Protein AF-A0A1H8B5E9-F1 (afdb_monomer)

Secondary structure (DSSP, 8-state):
-HHHHHHHHHHHHHHTT---EEEEEEEEEEEEE----------S--S--------------EEEEEEEEEEEEESSSS-EE--EEEEETT-

Nearest PDB structures (foldseek):
  3i2b-assembly1_E  TM=3.804E-01  e=2.266E+00  Homo sapiens
  1b66-assembly1_A  TM=3.032E-01  e=7.701E+00  Rattus rattus
  8b0g-assembly1_C  TM=1.759E-01  e=4.654E+00  Homo sapiens

Structure (mmCIF, N/CA/C/O backbone):
data_AF-A0A1H8B5E9-F1
#
_entry.id   AF-A0A1H8B5E9-F1
#
loop_
_atom_site.group_PDB
_atom_site.id
_atom_site.type_symbol
_atom_site.label_atom_id
_atom_site.label_alt_id
_atom_site.label_comp_id
_atom_site.label_asym_id
_atom_site.label_entity_id
_atom_site.label_seq_id
_atom_site.pdbx_PDB_ins_code
_atom_site.Cartn_x
_atom_site.Cartn_y
_atom_site.Cartn_z
_atom_site.occupancy
_atom_site.B_iso_or_equiv
_atom_site.auth_seq_id
_atom_site.auth_comp_id
_atom_site.auth_asym_id
_atom_site.auth_atom_id
_atom_site.pdbx_PDB_model_num
ATOM 1 N N . MET A 1 1 ? -7.207 21.260 33.592 1.00 63.03 1 MET A N 1
ATOM 2 C CA . MET A 1 1 ? -6.792 19.850 33.387 1.00 63.03 1 MET A CA 1
ATOM 3 C C . MET A 1 1 ? -7.947 18.862 33.529 1.00 63.03 1 MET A C 1
ATOM 5 O O . MET A 1 1 ? -8.225 18.156 32.576 1.00 63.03 1 MET A O 1
ATOM 9 N N . LYS A 1 2 ? -8.686 18.851 34.652 1.00 72.06 2 LYS A N 1
ATOM 10 C CA . LYS A 1 2 ? -9.790 17.891 34.885 1.00 72.06 2 LYS A CA 1
ATOM 11 C C . LYS A 1 2 ? -10.871 17.894 33.783 1.00 72.06 2 LYS A C 1
ATOM 13 O O . LYS A 1 2 ? -11.253 16.837 33.309 1.00 72.06 2 LYS A O 1
ATOM 18 N N . LYS A 1 3 ? -11.285 19.075 33.298 1.00 83.44 3 LYS A N 1
ATOM 19 C CA . LYS A 1 3 ? -12.266 19.225 32.197 1.00 83.44 3 LYS A CA 1
ATOM 20 C C . LYS A 1 3 ? -11.777 18.656 30.855 1.00 83.44 3 LYS A C 1
ATOM 22 O O . LYS A 1 3 ? -12.557 18.062 30.125 1.00 83.44 3 LYS A O 1
A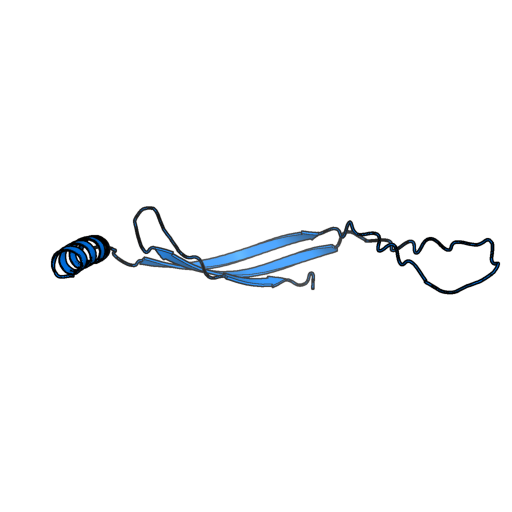TOM 27 N N . ALA A 1 4 ? -10.484 18.809 30.562 1.00 88.00 4 ALA A N 1
ATOM 28 C CA . ALA A 1 4 ? -9.871 18.239 29.362 1.00 88.00 4 ALA A CA 1
ATOM 29 C C . ALA A 1 4 ? -9.824 16.706 29.441 1.00 88.00 4 ALA A C 1
ATOM 31 O O . ALA A 1 4 ? -10.069 16.032 28.450 1.00 88.00 4 ALA A O 1
ATOM 32 N N . LEU A 1 5 ? -9.592 16.164 30.641 1.00 89.12 5 LEU A N 1
ATOM 33 C CA . LEU A 1 5 ? -9.607 14.724 30.890 1.00 89.12 5 LEU A CA 1
ATOM 34 C C . LEU A 1 5 ? -11.003 14.116 30.668 1.00 89.12 5 LEU A C 1
ATOM 36 O O . LEU A 1 5 ? -11.117 13.058 30.061 1.00 89.12 5 LEU A O 1
ATOM 40 N N . PHE A 1 6 ? -12.064 14.812 31.094 1.00 89.81 6 PHE A N 1
ATOM 41 C CA . PHE A 1 6 ? -13.447 14.397 30.827 1.00 89.81 6 PHE A CA 1
ATOM 42 C C . PHE A 1 6 ? -13.805 14.451 29.336 1.00 89.81 6 PHE A C 1
ATOM 44 O O . PHE A 1 6 ? -14.445 13.531 28.838 1.00 89.81 6 PHE A O 1
ATOM 51 N N . LEU A 1 7 ? -13.358 15.482 28.611 1.00 91.12 7 LEU A N 1
ATOM 52 C CA . LEU A 1 7 ? -13.530 15.564 27.155 1.00 91.12 7 LEU A CA 1
ATOM 53 C C . LEU A 1 7 ? -12.815 14.419 26.429 1.00 91.12 7 LEU A C 1
ATOM 55 O O . LEU A 1 7 ? -13.399 13.784 25.556 1.00 91.12 7 LEU A O 1
ATOM 59 N N . LEU A 1 8 ? -11.578 14.119 26.829 1.00 89.69 8 LEU A N 1
ATOM 60 C CA . LEU A 1 8 ? -10.810 13.004 26.281 1.00 89.69 8 LEU A CA 1
ATOM 61 C C . LEU A 1 8 ? -11.521 11.664 26.528 1.00 89.69 8 LEU A C 1
ATOM 63 O O . LEU A 1 8 ? -11.667 10.866 25.607 1.00 89.69 8 LEU A O 1
ATOM 67 N N . ALA A 1 9 ? -12.016 11.440 27.748 1.00 86.75 9 ALA A N 1
ATOM 68 C CA . ALA A 1 9 ? -12.759 10.231 28.099 1.00 86.75 9 ALA A CA 1
ATOM 69 C C . ALA A 1 9 ? -14.052 10.079 27.279 1.00 86.75 9 ALA A C 1
ATOM 71 O O . ALA A 1 9 ? -14.401 8.967 26.889 1.00 86.75 9 ALA A O 1
ATOM 72 N N . PHE A 1 10 ? -14.732 11.187 26.971 1.00 84.56 10 PHE A N 1
ATOM 73 C CA . PHE A 1 10 ? -15.941 11.188 26.143 1.00 84.56 10 PHE A CA 1
ATOM 74 C C . PHE A 1 10 ? -15.648 10.856 24.671 1.00 84.56 10 PHE A C 1
ATOM 76 O O . PHE A 1 10 ? -16.414 10.147 24.025 1.00 84.56 10 PHE A O 1
ATOM 83 N N . ILE A 1 11 ? -14.512 11.318 24.140 1.00 83.25 11 ILE A N 1
ATOM 84 C CA . ILE A 1 11 ? -14.060 10.959 22.786 1.00 83.25 11 ILE A CA 1
ATOM 85 C C . ILE A 1 11 ? -13.695 9.470 22.724 1.00 83.25 11 ILE A C 1
ATOM 87 O O . ILE A 1 11 ? -14.101 8.773 21.797 1.00 83.25 11 ILE A O 1
ATOM 91 N N . ILE A 1 12 ? -12.971 8.964 23.727 1.00 79.75 12 ILE A N 1
ATOM 92 C CA . ILE A 1 12 ? -12.547 7.558 23.791 1.00 79.75 12 ILE A CA 1
ATOM 93 C C . ILE A 1 12 ? -13.752 6.618 23.953 1.00 79.75 12 ILE A C 1
ATOM 95 O O . ILE A 1 12 ? -13.786 5.565 23.318 1.00 79.75 12 ILE A O 1
ATOM 99 N N . SER A 1 13 ? -14.772 6.993 24.735 1.00 77.69 13 SER A N 1
ATOM 100 C CA . SER A 1 13 ? -15.976 6.162 24.885 1.00 77.69 13 SER A CA 1
ATOM 101 C C . SER A 1 13 ? -16.770 6.038 23.578 1.00 77.69 13 SER A C 1
ATOM 103 O O . SER A 1 13 ? -17.290 4.961 23.287 1.00 77.69 13 SER A O 1
ATOM 105 N N . GLY A 1 14 ? -16.783 7.081 22.739 1.00 69.75 14 GLY A N 1
ATOM 106 C CA . GLY A 1 14 ? -17.372 7.038 21.396 1.00 69.75 14 GLY A CA 1
ATOM 107 C C . GLY A 1 14 ? -16.676 6.059 20.441 1.00 69.75 14 GLY A C 1
ATOM 108 O O . GLY A 1 14 ? -17.313 5.533 19.530 1.00 69.75 14 GLY A O 1
ATOM 109 N N . LEU A 1 15 ? -15.393 5.761 20.671 1.00 67.56 15 LEU A N 1
ATOM 110 C CA . LEU A 1 15 ? -14.624 4.784 19.893 1.00 67.56 15 LEU A CA 1
ATOM 111 C C . LEU A 1 15 ? -14.806 3.341 20.400 1.00 67.56 15 LEU A C 1
ATOM 113 O O . LEU A 1 15 ? -14.538 2.400 19.660 1.00 67.56 15 LEU A O 1
ATOM 117 N N . SER A 1 16 ? -15.297 3.140 21.629 1.00 64.44 16 SER A N 1
ATOM 118 C CA . SER A 1 16 ? -15.370 1.818 22.278 1.00 64.44 16 SER A CA 1
ATOM 119 C C . SER A 1 16 ? -16.425 0.870 21.686 1.00 64.44 16 SER A C 1
ATOM 121 O O . SER A 1 16 ? -16.384 -0.325 21.970 1.00 64.44 16 SER A O 1
ATOM 123 N N . PHE A 1 17 ? -17.358 1.369 20.866 1.00 63.03 17 PHE A N 1
ATOM 124 C CA . PHE A 1 17 ? -18.386 0.556 20.190 1.00 63.03 17 PHE A CA 1
ATOM 125 C C . PHE A 1 17 ? -18.013 0.175 18.750 1.00 63.03 17 PHE A C 1
ATOM 127 O O . PHE A 1 17 ? -18.824 -0.385 18.011 1.00 63.03 17 PHE A O 1
ATOM 134 N N . ALA A 1 18 ? -16.784 0.478 18.334 1.00 64.75 18 ALA A N 1
ATOM 135 C CA . ALA A 1 18 ? -16.235 0.053 17.062 1.00 64.75 18 ALA A CA 1
ATOM 136 C C . ALA A 1 18 ? -16.030 -1.468 17.041 1.00 64.75 18 ALA A C 1
ATOM 138 O O . ALA A 1 18 ? -14.985 -1.975 17.445 1.00 64.75 18 ALA A O 1
ATOM 139 N N . GLN A 1 19 ? -17.016 -2.218 16.553 1.00 67.19 19 GLN A N 1
ATOM 140 C CA . GLN A 1 19 ? -16.804 -3.622 16.221 1.00 67.19 19 GLN A CA 1
ATOM 141 C C . GLN A 1 19 ? -15.784 -3.709 15.078 1.00 67.19 19 GLN A C 1
ATOM 143 O O . GLN A 1 19 ? -16.115 -3.453 13.916 1.00 67.19 19 GLN A O 1
ATOM 148 N N . VAL A 1 20 ? -14.542 -4.071 15.410 1.00 69.69 20 VAL A N 1
ATOM 149 C CA . VAL A 1 20 ? -13.489 -4.261 14.412 1.00 69.69 20 VAL A CA 1
ATOM 150 C C . VAL A 1 20 ? -13.809 -5.514 13.611 1.00 69.69 20 VAL A C 1
ATOM 152 O O . VAL A 1 20 ? -13.839 -6.621 14.142 1.00 69.69 20 VAL A O 1
ATOM 155 N N . THR A 1 21 ? -14.082 -5.327 12.323 1.00 84.94 21 THR A N 1
ATOM 156 C CA . THR A 1 21 ? -14.262 -6.432 11.376 1.00 84.94 21 THR A CA 1
ATOM 157 C C . THR A 1 21 ? -13.032 -6.493 10.487 1.00 84.94 21 THR A C 1
ATOM 159 O O . THR A 1 21 ? -12.648 -5.472 9.911 1.00 84.94 21 THR A O 1
ATOM 162 N N . PHE A 1 22 ? -12.415 -7.671 10.414 1.00 89.19 22 PHE A N 1
ATOM 163 C CA . PHE A 1 22 ? -11.299 -7.939 9.518 1.00 89.19 22 PHE A CA 1
ATOM 164 C C . PHE A 1 22 ? -11.773 -8.766 8.324 1.00 89.19 22 PHE A C 1
ATOM 166 O O . PHE A 1 22 ? -12.282 -9.875 8.490 1.00 89.19 22 PHE A O 1
ATOM 173 N N . ASN A 1 23 ? -11.586 -8.228 7.123 1.00 92.75 23 ASN A N 1
ATOM 174 C CA . ASN A 1 23 ? -11.977 -8.851 5.867 1.00 92.75 23 ASN A CA 1
ATOM 175 C C . ASN A 1 23 ? -10.715 -9.087 5.020 1.00 92.75 23 ASN A C 1
ATOM 177 O O . ASN A 1 23 ? -10.258 -8.152 4.353 1.00 92.75 23 ASN A O 1
ATOM 181 N N . PRO A 1 24 ? -10.124 -10.294 5.047 1.00 95.69 24 PRO A N 1
ATOM 182 C CA . PRO A 1 24 ? -9.019 -10.629 4.158 1.00 95.69 24 PRO A CA 1
ATOM 183 C C . PRO A 1 24 ? -9.518 -10.786 2.718 1.00 9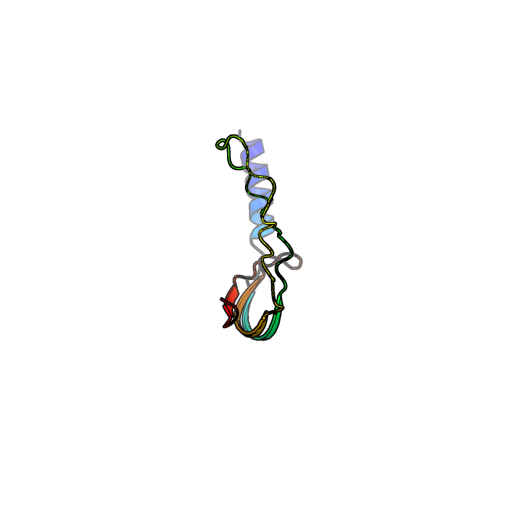5.69 24 PRO A C 1
ATOM 185 O O . PRO A 1 24 ? -10.645 -11.225 2.480 1.00 95.69 24 PRO A O 1
ATOM 188 N N . GLY A 1 25 ? -8.667 -10.456 1.753 1.00 96.56 25 GLY A N 1
ATOM 189 C CA . GLY A 1 25 ? -8.975 -10.563 0.337 1.00 96.56 25 GLY A CA 1
ATOM 190 C C . GLY A 1 25 ? -7.738 -10.784 -0.525 1.00 96.56 25 GLY A C 1
ATOM 191 O O . GLY A 1 25 ? -6.604 -10.516 -0.125 1.00 96.56 25 GLY A O 1
ATOM 192 N N . ILE A 1 26 ? -7.985 -11.290 -1.730 1.00 96.94 26 ILE A N 1
ATOM 193 C CA . ILE A 1 26 ? -6.980 -11.498 -2.772 1.00 96.94 26 ILE A CA 1
ATOM 194 C C . ILE A 1 26 ? -7.378 -10.691 -4.006 1.00 96.94 26 ILE A C 1
ATOM 196 O O . ILE A 1 26 ? -8.566 -10.544 -4.299 1.00 96.94 26 ILE A O 1
ATOM 200 N N . ARG A 1 27 ? -6.397 -10.166 -4.738 1.00 94.31 27 ARG A N 1
ATOM 201 C CA . ARG A 1 27 ? -6.611 -9.470 -6.011 1.00 94.31 27 ARG A CA 1
ATOM 202 C C . ARG A 1 27 ? -5.578 -9.920 -7.034 1.00 94.31 27 ARG A C 1
ATOM 204 O O . ARG A 1 27 ? -4.430 -10.164 -6.686 1.00 94.31 27 ARG A O 1
ATOM 211 N N . ALA A 1 28 ? -5.974 -10.003 -8.293 1.00 95.00 28 ALA A N 1
ATOM 212 C CA . ALA A 1 28 ? -5.067 -10.238 -9.408 1.00 95.00 28 ALA A CA 1
ATOM 213 C C . ALA A 1 28 ? -5.522 -9.403 -10.606 1.00 95.00 28 ALA A C 1
ATOM 215 O O . ALA A 1 28 ? -6.709 -9.097 -10.733 1.00 95.00 28 ALA A O 1
ATOM 216 N N . GLY A 1 29 ? -4.590 -9.011 -11.470 1.00 93.25 29 GLY A N 1
ATOM 217 C CA . GLY A 1 29 ? -4.906 -8.204 -12.644 1.00 93.25 29 GLY A CA 1
ATOM 218 C C . GLY A 1 29 ? -3.693 -7.911 -13.517 1.00 93.25 29 GLY A C 1
ATOM 219 O O . GLY A 1 29 ? -2.626 -8.495 -13.338 1.00 93.25 29 GLY A O 1
ATOM 220 N N . ALA A 1 30 ? -3.868 -6.994 -14.465 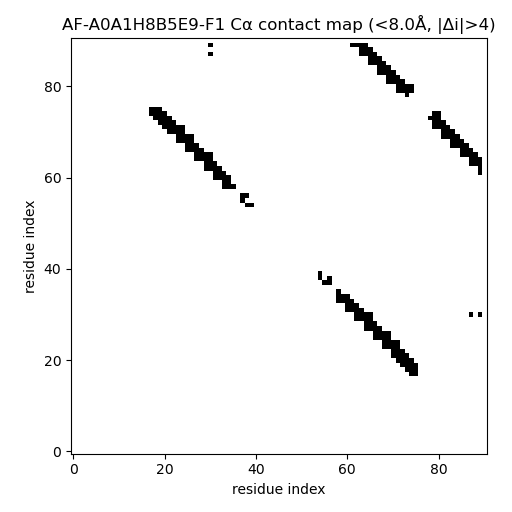1.00 92.94 30 ALA A N 1
ATOM 221 C CA . ALA A 1 30 ? -2.804 -6.482 -15.321 1.00 92.94 30 ALA A CA 1
ATOM 222 C C . ALA A 1 30 ? -2.474 -5.024 -14.960 1.00 92.94 30 ALA A C 1
ATOM 224 O O . ALA A 1 30 ? -3.366 -4.250 -14.614 1.00 92.94 30 ALA A O 1
ATOM 225 N N . ASN A 1 31 ? -1.198 -4.665 -15.049 1.00 89.94 31 ASN A N 1
ATOM 226 C CA . ASN A 1 31 ? -0.658 -3.319 -14.931 1.00 89.94 31 ASN A CA 1
ATOM 227 C C . ASN A 1 31 ? -0.199 -2.833 -16.304 1.00 89.94 31 ASN A C 1
ATOM 229 O O . ASN A 1 31 ? 0.470 -3.560 -17.036 1.00 89.94 31 ASN A O 1
ATOM 233 N N . PHE A 1 32 ? -0.497 -1.573 -16.604 1.00 90.06 32 PHE A N 1
ATOM 234 C CA . PHE A 1 32 ? -0.034 -0.869 -17.793 1.00 90.06 32 PHE A CA 1
ATOM 235 C C . PHE A 1 32 ? 0.672 0.395 -17.311 1.00 90.06 32 PHE A C 1
ATOM 237 O O . PHE A 1 32 ? 0.032 1.259 -16.715 1.00 90.06 32 PHE A O 1
ATOM 244 N N . SER A 1 33 ? 1.988 0.486 -17.502 1.00 85.50 33 SER A N 1
ATOM 245 C CA . SER A 1 33 ? 2.760 1.673 -17.127 1.00 85.50 33 SER A CA 1
ATOM 246 C C . SER A 1 33 ? 3.578 2.189 -18.303 1.00 85.50 33 SER A C 1
ATOM 248 O O . SER A 1 33 ? 4.031 1.433 -19.167 1.00 85.50 33 SER A O 1
ATOM 250 N N . HIS A 1 34 ? 3.745 3.506 -18.328 1.00 84.88 34 HIS A N 1
ATOM 251 C CA . HIS A 1 34 ? 4.583 4.219 -19.275 1.00 84.88 34 HIS A CA 1
ATOM 252 C C . HIS A 1 34 ? 5.371 5.272 -18.505 1.00 84.88 34 HIS A C 1
ATOM 254 O O . HIS A 1 34 ? 4.787 6.057 -17.756 1.00 84.88 34 HIS A O 1
ATOM 260 N N . PHE A 1 35 ? 6.689 5.282 -18.672 1.00 82.19 35 PHE A N 1
ATOM 261 C CA . PHE A 1 35 ? 7.526 6.336 -18.115 1.00 82.19 35 PHE A CA 1
ATOM 262 C C . PHE A 1 35 ? 7.505 7.534 -19.063 1.00 82.19 35 PHE A C 1
ATOM 264 O O . PHE A 1 35 ? 7.799 7.401 -20.242 1.00 82.19 35 PHE A O 1
ATOM 271 N N . THR A 1 36 ? 7.166 8.714 -18.551 1.00 78.69 36 THR A N 1
ATOM 272 C CA . THR A 1 36 ? 7.073 9.943 -19.358 1.00 78.69 36 THR A CA 1
ATOM 273 C C . THR A 1 36 ? 8.293 10.852 -19.202 1.00 78.69 36 THR A C 1
ATOM 275 O O . THR A 1 36 ? 8.318 11.951 -19.753 1.00 78.69 36 THR A O 1
ATOM 278 N N . ASN A 1 37 ? 9.286 10.450 -18.404 1.00 69.06 37 ASN A N 1
ATOM 279 C CA . ASN A 1 37 ? 10.333 11.353 -17.944 1.00 69.06 37 ASN A CA 1
ATOM 280 C C . ASN A 1 37 ? 11.561 11.349 -18.861 1.00 69.06 37 ASN A C 1
ATOM 282 O O . ASN A 1 37 ? 12.444 10.513 -18.705 1.00 69.06 37 ASN A O 1
ATOM 286 N N . LYS A 1 38 ? 11.664 12.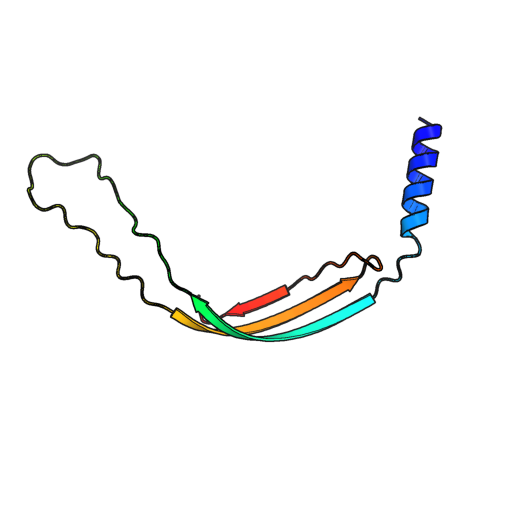328 -19.760 1.00 63.44 38 LYS A N 1
ATOM 287 C CA . LYS A 1 38 ? 12.911 12.613 -20.479 1.00 63.44 38 LYS A CA 1
ATOM 288 C C . LYS A 1 38 ? 13.890 13.290 -19.513 1.00 63.44 38 LYS A C 1
ATOM 290 O O . LYS A 1 38 ? 13.744 14.474 -19.223 1.00 63.44 38 LYS A O 1
ATOM 295 N N . ALA A 1 39 ? 14.863 12.549 -18.984 1.00 63.47 39 ALA A N 1
ATOM 296 C CA . ALA A 1 39 ? 15.886 13.145 -18.127 1.00 63.47 39 ALA A CA 1
ATOM 297 C C . ALA A 1 39 ? 16.780 14.070 -18.967 1.00 63.47 39 ALA A C 1
ATOM 299 O O . ALA A 1 39 ? 17.608 13.605 -19.746 1.00 63.47 39 ALA A O 1
ATOM 300 N N . GLN A 1 40 ? 16.603 15.380 -18.807 1.00 58.50 40 GLN A N 1
ATOM 301 C CA . GLN A 1 40 ? 17.505 16.380 -19.364 1.00 58.50 40 GLN A CA 1
ATOM 302 C C . GLN A 1 40 ? 18.697 16.529 -18.415 1.00 58.50 40 GLN A C 1
ATOM 304 O O . GLN A 1 40 ? 18.596 17.158 -17.362 1.00 58.50 40 GLN A O 1
ATOM 309 N N . TRP A 1 41 ? 19.817 15.900 -18.764 1.00 55.19 41 TRP A N 1
ATOM 310 C CA . TRP A 1 41 ? 21.080 16.065 -18.051 1.00 55.19 41 TRP A CA 1
ATOM 311 C C . TRP A 1 41 ? 21.787 17.325 -18.552 1.00 55.19 41 TRP A C 1
ATOM 313 O O . TRP A 1 41 ? 22.167 17.404 -19.716 1.00 55.19 41 TRP A O 1
ATOM 323 N N . TYR A 1 42 ? 21.981 18.311 -17.676 1.00 56.03 42 TYR A N 1
ATOM 324 C CA . TYR A 1 42 ? 22.887 19.427 -17.945 1.00 56.03 42 TYR A CA 1
ATOM 325 C C . TYR A 1 42 ? 24.297 19.039 -17.487 1.00 56.03 42 TYR A C 1
ATOM 327 O O . TYR A 1 42 ? 24.545 18.899 -16.289 1.00 56.03 42 TYR A O 1
ATOM 335 N N . SER A 1 43 ? 25.215 18.850 -18.437 1.00 51.72 43 SER A N 1
ATOM 336 C CA . SER A 1 43 ? 26.647 18.714 -18.152 1.00 51.72 43 SER A CA 1
ATOM 337 C C . SER A 1 43 ? 27.253 20.106 -17.943 1.00 51.72 43 SER A C 1
ATOM 339 O O . SER A 1 43 ? 27.143 20.961 -18.819 1.00 51.72 43 SER A O 1
ATOM 341 N N . TYR A 1 44 ? 27.898 20.344 -16.797 1.00 51.25 44 TYR A N 1
ATOM 342 C CA . TYR A 1 44 ? 28.671 21.564 -16.513 1.00 51.25 44 TYR A CA 1
ATOM 343 C C . TYR A 1 44 ? 30.149 21.400 -16.895 1.00 51.25 44 TYR A C 1
ATOM 345 O O . TYR A 1 44 ? 31.019 21.757 -16.117 1.00 51.25 44 TYR A O 1
ATOM 353 N N . MET A 1 45 ? 30.440 20.818 -18.053 1.00 55.41 45 MET A N 1
ATOM 354 C CA . MET A 1 45 ? 31.739 20.869 -18.735 1.00 55.41 45 MET A CA 1
ATOM 355 C C . MET A 1 45 ? 31.481 20.414 -20.178 1.00 55.41 45 MET A C 1
ATOM 357 O O . MET A 1 45 ? 31.064 19.272 -20.360 1.00 55.41 45 MET A O 1
ATOM 361 N N . ASP A 1 46 ? 31.609 21.295 -21.175 1.00 46.16 46 ASP A N 1
ATOM 362 C CA . ASP A 1 46 ? 32.682 21.213 -22.182 1.00 46.16 46 ASP A CA 1
ATOM 363 C C . ASP A 1 46 ? 32.597 22.354 -23.217 1.00 46.16 46 ASP A C 1
ATOM 365 O O . ASP A 1 46 ? 31.521 22.859 -23.543 1.00 46.16 46 ASP A O 1
ATOM 369 N N . PHE A 1 47 ? 33.766 22.771 -23.694 1.00 56.53 47 PHE A N 1
ATOM 370 C CA . PHE A 1 47 ? 34.016 23.826 -24.674 1.00 56.53 47 PHE A CA 1
ATOM 371 C C . PHE A 1 47 ? 33.967 23.210 -26.086 1.00 56.53 47 PHE A C 1
ATOM 373 O O . PHE A 1 47 ? 34.648 22.226 -26.346 1.00 56.53 47 PHE A O 1
ATOM 380 N N . ASP A 1 48 ? 33.159 23.785 -26.982 1.00 57.56 48 ASP A N 1
ATOM 381 C CA . ASP A 1 48 ? 33.101 23.500 -28.427 1.00 57.56 48 ASP A CA 1
ATOM 382 C C . ASP A 1 48 ? 32.906 22.029 -28.875 1.00 57.56 48 ASP A C 1
ATOM 384 O O . ASP A 1 48 ? 33.831 21.365 -29.342 1.00 57.56 48 ASP A O 1
ATOM 388 N N . TYR A 1 49 ? 31.650 21.557 -28.908 1.00 46.66 49 TYR A N 1
ATOM 389 C CA . TYR A 1 49 ? 31.235 20.498 -29.844 1.00 46.66 49 TYR A CA 1
ATOM 390 C C . TYR A 1 49 ? 29.748 20.618 -30.236 1.00 46.66 49 TYR A C 1
ATOM 392 O O . TYR A 1 49 ? 28.847 20.411 -29.424 1.00 46.66 49 TYR A O 1
ATOM 400 N N . SER A 1 50 ? 29.484 20.943 -31.507 1.00 53.25 50 SER A N 1
ATOM 401 C CA . SER A 1 50 ? 28.148 21.060 -32.125 1.00 53.25 50 SER A CA 1
ATOM 402 C C . SER A 1 50 ? 27.475 19.706 -32.392 1.00 53.25 50 SER A C 1
ATOM 404 O O . SER A 1 50 ? 27.121 19.407 -33.528 1.00 53.25 50 SER A O 1
ATOM 406 N N . ASN A 1 51 ? 27.279 18.880 -31.369 1.00 45.25 51 ASN A N 1
ATOM 407 C CA . ASN A 1 51 ? 26.303 17.789 -31.405 1.00 45.25 51 ASN A CA 1
ATOM 408 C C . ASN A 1 51 ? 25.759 17.593 -29.992 1.00 45.25 51 ASN A C 1
ATOM 410 O O . ASN A 1 51 ? 26.302 16.833 -29.196 1.00 45.25 51 ASN A O 1
ATOM 414 N N . SER A 1 52 ? 24.684 18.311 -29.668 1.00 52.44 52 SER A N 1
ATOM 415 C CA . SER A 1 52 ? 23.849 17.976 -28.523 1.00 52.44 52 SER A CA 1
ATOM 416 C C . SER A 1 52 ? 23.170 16.642 -28.827 1.00 52.44 52 SER A C 1
ATOM 418 O O . SER A 1 52 ? 22.112 16.617 -29.456 1.00 52.44 52 SER A O 1
ATOM 420 N N . GLU A 1 53 ? 23.798 15.528 -28.449 1.00 57.53 53 GLU A N 1
ATOM 421 C CA . GLU A 1 53 ? 23.126 14.233 -28.429 1.00 57.53 53 GLU A CA 1
ATOM 422 C C . GLU A 1 53 ? 21.979 14.324 -27.418 1.00 57.53 53 GLU A C 1
ATOM 424 O O . GLU A 1 53 ? 22.162 14.225 -26.204 1.00 57.53 53 GLU A O 1
ATOM 429 N N . GLU A 1 54 ? 20.771 14.583 -27.918 1.00 57.28 54 GLU A N 1
ATOM 430 C CA . GLU A 1 54 ? 19.554 14.373 -27.152 1.00 57.28 54 GLU A CA 1
ATOM 431 C C . GLU A 1 54 ? 19.555 12.910 -26.716 1.00 57.28 54 GLU A C 1
ATOM 433 O O . GLU A 1 54 ? 19.412 12.014 -27.551 1.00 57.28 54 GLU A O 1
ATOM 438 N N . ALA A 1 55 ? 19.728 12.658 -25.417 1.00 57.12 55 ALA A N 1
ATOM 439 C CA . ALA A 1 55 ? 19.542 11.335 -24.845 1.00 57.12 55 ALA A CA 1
ATOM 440 C C . ALA A 1 55 ? 18.079 10.907 -25.074 1.00 57.12 55 ALA A C 1
ATOM 442 O O . ALA A 1 55 ? 17.199 11.144 -24.244 1.00 57.12 55 ALA A O 1
ATOM 443 N N . ASN A 1 56 ? 17.806 10.307 -26.236 1.00 56.06 56 ASN A N 1
ATOM 444 C CA . ASN A 1 56 ? 16.526 9.710 -26.591 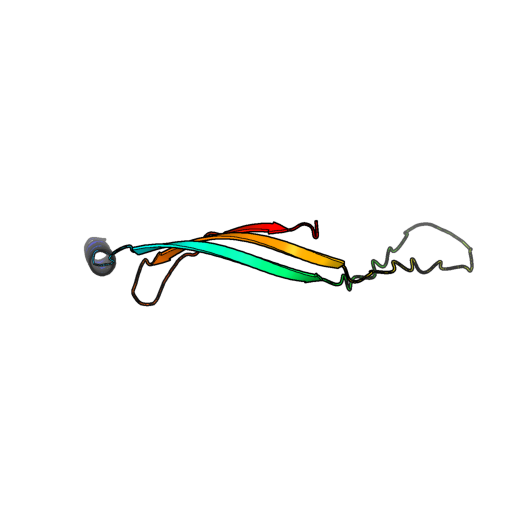1.00 56.06 56 ASN A CA 1
ATOM 445 C C . ASN A 1 56 ? 16.375 8.429 -25.773 1.00 56.06 56 ASN A C 1
ATOM 447 O O . ASN A 1 56 ? 16.687 7.324 -26.207 1.00 56.06 56 ASN A O 1
ATOM 451 N N . MET A 1 57 ? 15.942 8.593 -24.527 1.00 62.34 57 MET A N 1
ATOM 452 C CA . MET A 1 57 ? 15.475 7.476 -23.725 1.00 62.34 57 MET A CA 1
ATOM 453 C C . MET A 1 57 ? 14.082 7.094 -24.224 1.00 62.34 57 MET A C 1
ATOM 455 O O . MET A 1 57 ? 13.082 7.712 -23.855 1.00 62.34 57 MET A O 1
ATOM 459 N N . ASP A 1 58 ? 14.027 6.081 -25.085 1.00 66.50 58 ASP A N 1
ATOM 460 C CA . ASP A 1 58 ? 12.775 5.488 -25.543 1.00 66.50 58 ASP A CA 1
ATOM 461 C C . ASP A 1 58 ? 12.116 4.715 -24.397 1.00 66.50 58 ASP A C 1
ATOM 463 O O . ASP A 1 58 ? 12.413 3.549 -24.117 1.00 66.50 58 ASP A O 1
ATOM 467 N N . PHE A 1 59 ? 11.185 5.370 -23.710 1.00 72.31 59 PHE A N 1
ATOM 468 C CA . PHE A 1 59 ? 10.385 4.722 -22.683 1.00 72.31 59 PHE A CA 1
ATOM 469 C C . PHE A 1 59 ? 9.279 3.886 -23.323 1.00 72.31 59 PHE A C 1
ATOM 471 O O . PHE A 1 59 ? 8.231 4.382 -23.727 1.00 72.31 59 PHE A O 1
ATOM 478 N N . LYS A 1 60 ? 9.495 2.575 -23.4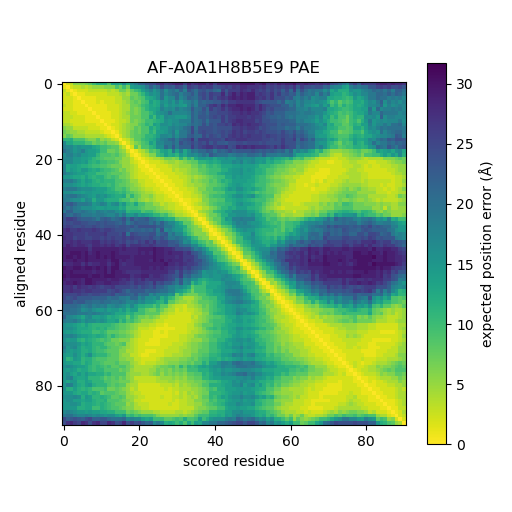11 1.00 78.75 60 LYS A N 1
ATOM 479 C CA . LYS A 1 60 ? 8.475 1.638 -23.890 1.00 78.75 60 LYS A CA 1
ATOM 480 C C . LYS A 1 60 ? 7.406 1.384 -22.819 1.00 78.75 60 LYS A C 1
ATOM 482 O O . LYS A 1 60 ? 7.717 1.238 -21.640 1.00 78.75 60 LYS A O 1
ATOM 487 N N . ASN A 1 61 ? 6.144 1.257 -23.242 1.00 83.25 61 ASN A N 1
ATOM 488 C CA . ASN A 1 61 ? 5.054 0.780 -22.381 1.00 83.25 61 ASN A CA 1
ATOM 489 C C . ASN A 1 61 ? 5.370 -0.626 -21.851 1.00 83.25 61 ASN A C 1
ATOM 491 O O . ASN A 1 61 ? 5.564 -1.552 -22.646 1.00 83.25 61 ASN A O 1
ATOM 495 N N . LYS A 1 62 ? 5.370 -0.809 -20.526 1.00 85.19 62 LYS A N 1
ATOM 496 C CA . LYS A 1 62 ? 5.521 -2.124 -19.888 1.00 85.19 62 LYS A CA 1
ATOM 497 C C . LYS A 1 62 ? 4.145 -2.589 -19.424 1.00 85.19 62 LYS A C 1
ATOM 499 O O . LYS A 1 62 ? 3.533 -1.968 -18.558 1.00 85.19 62 LYS A O 1
ATOM 504 N N . THR A 1 63 ? 3.646 -3.663 -20.030 1.00 89.56 63 THR A N 1
ATOM 505 C CA . THR A 1 63 ? 2.400 -4.325 -19.618 1.00 89.56 63 THR A CA 1
ATOM 506 C C . THR A 1 63 ? 2.754 -5.634 -18.943 1.00 89.56 63 THR A C 1
ATOM 508 O O . THR A 1 63 ? 3.485 -6.427 -19.530 1.00 89.56 63 THR A O 1
ATOM 511 N N . ASP A 1 64 ? 2.255 -5.862 -17.733 1.00 90.38 64 ASP A N 1
ATOM 512 C CA . ASP A 1 64 ? 2.538 -7.095 -17.000 1.00 90.38 64 ASP A CA 1
ATOM 513 C C . ASP A 1 64 ? 1.435 -7.437 -15.998 1.00 90.38 64 ASP A C 1
ATOM 515 O O . ASP A 1 64 ? 0.557 -6.622 -15.733 1.00 90.38 64 ASP A O 1
ATOM 519 N N . PHE A 1 65 ? 1.469 -8.634 -15.418 1.00 93.44 65 PHE A N 1
ATOM 520 C CA . PHE A 1 65 ? 0.467 -9.059 -14.434 1.00 93.44 65 PHE A CA 1
ATOM 521 C C . PHE A 1 65 ? 0.902 -8.787 -12.986 1.00 93.44 65 PHE A C 1
ATOM 523 O O . PHE A 1 65 ? 2.095 -8.707 -12.672 1.00 93.44 65 PHE A O 1
ATOM 530 N N . TYR A 1 66 ? -0.078 -8.679 -12.087 1.00 94.25 66 TYR A N 1
ATOM 531 C CA . TYR A 1 66 ? 0.133 -8.618 -10.643 1.00 94.25 66 TYR A CA 1
ATOM 532 C C . TYR A 1 66 ? -0.838 -9.504 -9.874 1.00 94.25 66 TYR A C 1
ATOM 534 O O . TYR A 1 66 ? -1.944 -9.806 -10.327 1.00 94.25 66 TYR A O 1
ATOM 542 N N . ILE A 1 67 ? -0.409 -9.870 -8.674 1.00 96.06 67 ILE A N 1
ATOM 543 C CA . ILE A 1 67 ? -1.210 -10.546 -7.662 1.00 96.06 67 ILE A CA 1
ATOM 544 C C . ILE A 1 67 ? -0.961 -9.869 -6.318 1.00 96.06 67 ILE A C 1
ATOM 546 O O . ILE A 1 67 ? 0.145 -9.409 -6.044 1.00 96.06 67 ILE A O 1
ATOM 550 N N . GLY A 1 68 ? -1.979 -9.789 -5.475 1.00 95.50 68 GLY A N 1
ATOM 551 C CA . GLY A 1 68 ? -1.881 -9.129 -4.189 1.00 95.50 68 GLY A CA 1
ATOM 552 C C . GLY A 1 68 ? -2.818 -9.694 -3.144 1.00 95.50 68 GLY A C 1
ATOM 553 O O . GLY A 1 68 ? -3.852 -10.291 -3.450 1.00 95.50 68 GLY A O 1
ATOM 554 N N . LEU A 1 69 ? -2.433 -9.474 -1.897 1.00 97.50 69 LEU A N 1
ATOM 555 C CA . LEU A 1 69 ? -3.206 -9.773 -0.705 1.00 97.50 69 LEU A CA 1
ATOM 556 C C . LEU A 1 69 ? -3.557 -8.451 -0.033 1.00 97.50 69 LEU A C 1
ATOM 558 O O . LEU A 1 69 ? -2.716 -7.557 0.049 1.00 97.50 69 LEU A O 1
ATOM 562 N N . PHE A 1 70 ? -4.775 -8.330 0.475 1.00 96.88 70 PHE A N 1
ATOM 563 C CA . PHE A 1 70 ? -5.181 -7.180 1.271 1.00 96.88 70 PHE A CA 1
ATOM 564 C C . PHE A 1 70 ? -6.002 -7.614 2.477 1.00 96.88 70 PHE A C 1
ATOM 566 O O . PHE A 1 70 ? -6.632 -8.670 2.479 1.00 96.88 70 PHE A O 1
ATOM 573 N N . GLY A 1 71 ? -5.998 -6.793 3.519 1.00 95.56 71 GLY A N 1
ATOM 574 C CA . GLY A 1 71 ? -6.838 -6.994 4.691 1.00 95.56 71 GLY A CA 1
ATOM 575 C C . GLY A 1 71 ? -7.569 -5.711 5.017 1.00 95.56 71 GLY A C 1
ATOM 576 O O . GLY A 1 71 ? -6.930 -4.723 5.333 1.00 95.56 71 GLY A O 1
ATOM 577 N N . ASN A 1 72 ? -8.894 -5.700 4.942 1.00 94.06 72 ASN A N 1
ATOM 578 C CA . ASN A 1 72 ? -9.688 -4.530 5.298 1.00 94.06 72 ASN A CA 1
ATOM 579 C C . ASN A 1 72 ? -10.059 -4.598 6.787 1.00 94.06 72 ASN A C 1
ATOM 581 O O . ASN A 1 72 ? -10.748 -5.517 7.223 1.00 94.06 72 ASN A O 1
ATOM 585 N N . ILE A 1 73 ? -9.568 -3.636 7.562 1.00 92.19 73 ILE A N 1
ATOM 586 C CA . ILE A 1 73 ? -9.808 -3.468 8.992 1.00 92.19 73 ILE A CA 1
ATOM 587 C C . ILE A 1 73 ? -10.780 -2.300 9.161 1.00 92.19 73 ILE A C 1
ATOM 589 O O . ILE A 1 73 ? -10.398 -1.136 9.030 1.00 92.19 73 ILE A O 1
ATOM 593 N N . ARG A 1 74 ? -12.047 -2.584 9.469 1.00 88.50 74 ARG A N 1
ATOM 594 C CA . ARG A 1 74 ? -13.053 -1.535 9.705 1.00 88.50 74 ARG A CA 1
ATOM 595 C C . ARG A 1 74 ? -13.003 -1.071 11.157 1.00 88.50 74 ARG A C 1
ATOM 597 O O . ARG A 1 74 ? -13.405 -1.817 12.042 1.00 88.50 74 ARG A O 1
ATOM 604 N N . PHE A 1 75 ? -12.553 0.160 11.393 1.00 81.75 75 PHE A N 1
ATOM 605 C CA . PHE A 1 75 ? -12.562 0.784 12.724 1.00 81.75 75 PHE A CA 1
ATOM 606 C C . PHE A 1 75 ? -13.887 1.482 13.036 1.00 81.75 75 PHE A C 1
ATOM 608 O O . PHE A 1 75 ? -14.220 1.688 14.190 1.00 81.75 75 PHE A O 1
ATOM 615 N N . ALA A 1 76 ? -14.649 1.886 12.023 1.00 80.62 76 ALA A N 1
ATOM 616 C CA . ALA A 1 76 ? -15.967 2.486 12.193 1.00 80.62 76 ALA A CA 1
ATOM 617 C C . ALA A 1 76 ? -16.840 2.172 10.974 1.00 80.62 76 ALA A C 1
ATOM 619 O O . ALA A 1 76 ? -16.381 1.608 9.980 1.00 80.62 76 ALA A O 1
ATOM 620 N N . LYS A 1 77 ? -18.112 2.584 10.999 1.00 79.00 77 LYS A N 1
ATOM 621 C CA . LYS A 1 77 ? -19.008 2.401 9.845 1.00 79.00 77 LYS A CA 1
ATOM 622 C C . LYS A 1 77 ? -18.486 3.094 8.571 1.00 79.00 77 LYS A C 1
ATOM 624 O O . LYS A 1 77 ? -18.743 2.600 7.477 1.00 79.00 77 LYS A O 1
ATOM 629 N N . PHE A 1 78 ? -17.758 4.199 8.727 1.00 82.94 78 PHE A N 1
ATOM 630 C CA . PHE A 1 78 ? -17.288 5.077 7.648 1.00 82.94 78 PHE A CA 1
ATOM 631 C C . PHE A 1 78 ? -15.761 5.107 7.478 1.00 82.94 78 PHE A C 1
ATOM 633 O O . PHE A 1 78 ? -15.288 5.687 6.508 1.00 82.94 78 PHE A O 1
ATOM 640 N N . TYR A 1 79 ? -14.993 4.469 8.371 1.00 85.50 79 TYR A N 1
ATOM 641 C CA . TYR A 1 79 ? -13.531 4.422 8.278 1.00 85.50 79 TYR A CA 1
ATOM 642 C C . TYR A 1 79 ? -13.001 2.997 8.349 1.00 85.50 79 TYR A C 1
ATOM 644 O O . TYR A 1 79 ? -13.384 2.209 9.220 1.00 85.50 79 TYR A O 1
ATOM 652 N N . ALA A 1 80 ? -12.075 2.703 7.443 1.00 90.88 80 ALA A N 1
ATOM 653 C CA . ALA A 1 80 ? -11.382 1.435 7.357 1.00 90.88 80 ALA A CA 1
ATOM 654 C C . ALA A 1 80 ? -9.927 1.641 6.927 1.00 90.88 80 ALA A C 1
ATOM 656 O O . ALA A 1 80 ? -9.627 2.557 6.163 1.00 90.88 80 ALA A O 1
ATOM 657 N N . LEU A 1 81 ? -9.044 0.777 7.414 1.00 92.81 81 LEU A N 1
ATOM 658 C CA . LEU A 1 81 ? -7.654 0.685 6.988 1.00 92.81 81 LEU A CA 1
ATOM 659 C C . LEU A 1 81 ? -7.474 -0.586 6.167 1.00 92.81 81 LEU A C 1
ATO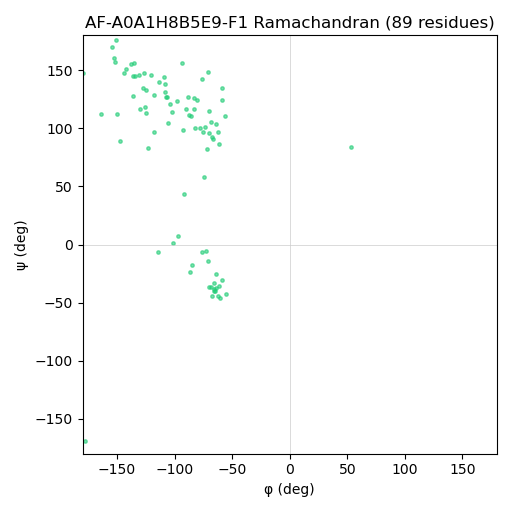M 661 O O . LEU A 1 81 ? -7.875 -1.660 6.602 1.00 92.81 81 LEU A O 1
ATOM 665 N N . GLN A 1 82 ? -6.850 -0.463 4.999 1.00 95.19 82 GLN A N 1
ATOM 666 C CA . GLN A 1 82 ? -6.625 -1.576 4.083 1.00 95.19 82 GLN A CA 1
ATOM 667 C C . GLN A 1 82 ? -5.126 -1.727 3.786 1.00 95.19 82 GLN A C 1
ATOM 669 O O . GLN A 1 82 ? -4.652 -1.183 2.791 1.00 95.19 82 GLN A O 1
ATOM 674 N N . PRO A 1 83 ? -4.340 -2.408 4.646 1.00 96.00 83 PRO A N 1
ATOM 675 C CA . PRO A 1 83 ? -3.010 -2.872 4.269 1.00 96.00 83 PRO A CA 1
ATOM 676 C C . PRO A 1 83 ? -3.081 -3.802 3.055 1.00 96.00 83 PRO A C 1
ATOM 678 O O . PRO A 1 83 ? -3.901 -4.724 3.018 1.00 96.00 83 PRO A O 1
ATOM 681 N N . GLU A 1 84 ? -2.185 -3.586 2.094 1.00 95.75 84 GLU A N 1
ATOM 682 C CA . GLU A 1 84 ? -2.033 -4.424 0.903 1.00 95.75 84 GLU A CA 1
ATOM 683 C C . GLU A 1 84 ? -0.566 -4.797 0.684 1.00 95.75 84 GLU A C 1
ATOM 685 O O . GLU A 1 84 ? 0.337 -3.999 0.933 1.00 95.75 84 GLU A O 1
ATOM 690 N N . ILE A 1 85 ? -0.339 -6.001 0.165 1.00 95.69 85 ILE A N 1
ATOM 691 C CA . ILE A 1 85 ? 0.951 -6.466 -0.341 1.00 95.69 85 ILE A CA 1
ATOM 692 C C . ILE A 1 85 ? 0.711 -6.937 -1.77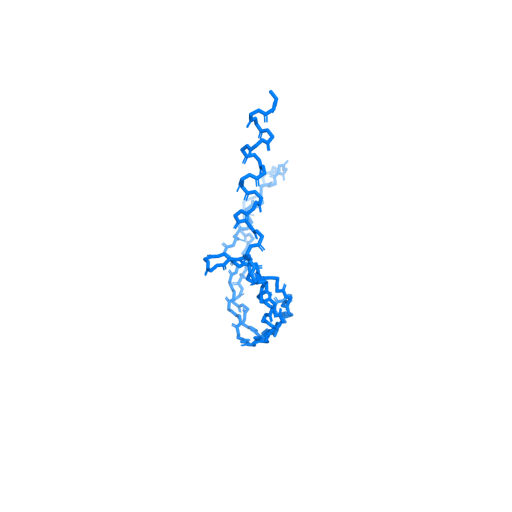1 1.00 95.69 85 ILE A C 1
ATOM 694 O O . ILE A 1 85 ? -0.059 -7.868 -1.993 1.00 95.69 85 ILE A O 1
ATOM 698 N N . ASN A 1 86 ?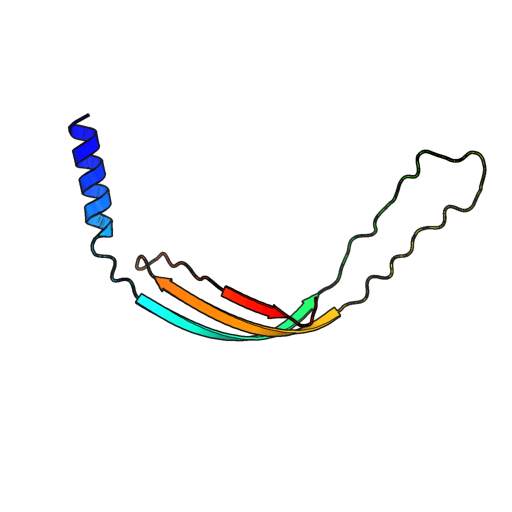 1.369 -6.297 -2.737 1.00 94.06 86 ASN A N 1
ATOM 699 C CA . ASN A 1 86 ? 1.225 -6.600 -4.158 1.00 94.06 86 ASN A CA 1
ATOM 700 C C . ASN A 1 86 ? 2.570 -7.061 -4.734 1.00 94.06 86 ASN A C 1
ATOM 702 O O . ASN A 1 86 ? 3.579 -6.374 -4.591 1.00 94.06 86 ASN A O 1
ATOM 706 N N . TYR A 1 87 ? 2.571 -8.202 -5.419 1.00 92.94 87 TYR A N 1
ATOM 707 C CA . TYR A 1 87 ? 3.663 -8.648 -6.275 1.00 92.94 87 TYR A CA 1
ATOM 708 C C . TYR A 1 87 ? 3.332 -8.298 -7.726 1.00 92.94 87 TYR A C 1
ATOM 710 O O . TYR A 1 87 ? 2.301 -8.720 -8.254 1.00 92.94 87 TYR A O 1
ATOM 718 N N . SER A 1 88 ? 4.211 -7.539 -8.377 1.00 92.06 88 SER A N 1
ATOM 719 C CA . SER A 1 88 ? 4.088 -7.158 -9.784 1.00 92.06 88 SER A CA 1
ATOM 720 C C . SER A 1 88 ? 5.345 -7.571 -10.534 1.00 92.06 88 SER A C 1
ATOM 722 O O . SER A 1 88 ? 6.456 -7.278 -10.095 1.00 92.06 88 SER A O 1
ATOM 724 N N . ARG A 1 89 ? 5.172 -8.209 -11.695 1.00 83.31 89 ARG A N 1
ATOM 725 C CA . ARG A 1 89 ? 6.284 -8.549 -12.602 1.00 83.31 89 ARG A CA 1
ATOM 726 C C . ARG A 1 89 ? 6.803 -7.342 -13.393 1.00 83.31 89 ARG A C 1
ATOM 728 O O . ARG A 1 89 ? 7.829 -7.428 -14.056 1.00 83.31 89 ARG A O 1
ATOM 735 N N . GLN A 1 90 ? 6.118 -6.204 -13.271 1.00 74.19 90 GLN A N 1
ATOM 736 C CA . GLN A 1 90 ? 6.462 -4.944 -13.924 1.00 74.19 90 GLN A CA 1
ATOM 737 C C . GLN A 1 90 ? 7.702 -4.252 -13.318 1.00 74.19 90 GLN A C 1
ATOM 739 O O . GLN A 1 90 ? 8.160 -3.265 -13.895 1.00 74.19 90 GLN A O 1
ATOM 744 N N . GLY A 1 91 ? 8.263 -4.770 -12.216 1.00 59.91 91 GLY A N 1
ATOM 745 C CA . GLY A 1 91 ? 9.529 -4.309 -11.621 1.00 59.91 91 GLY A CA 1
ATOM 746 C C . GLY A 1 91 ? 10.723 -4.436 -12.557 1.00 59.91 91 GLY A C 1
ATOM 747 O O . GLY A 1 91 ? 10.755 -5.408 -13.347 1.00 59.91 91 GLY A O 1
#

Sequence (91 aa):
MKKALFLLAFIISGLSFAQVTFNPGIRAGANFSHFTNKAQWYSYMDFDYSNSEEANMDFKNKTDFYIGLFGNIRFAKFYALQPEINYSRQG

Radius of gyration: 26.16 Å; Cα contacts (8 Å, |Δi|>4): 114; chains: 1; bounding box: 53×35×67 Å

pLDDT: mean 78.49, std 15.53, range [45.25, 97.5]

Organism: NCBI:txid295069

InterPro domains:
  IPR025665 Outer membrane protein, beta-barrel domain 2 [PF13568] (17-91)

Mean predicted aligned error: 12.8 Å

Solvent-accessible surface area (backbone atoms only — not comparable to full-atom values): 5899 Å² total; per-residue (Å²): 110,72,70,58,52,54,53,51,52,54,56,53,57,70,55,70,75,42,72,71,46,78,48,76,49,76,50,72,52,77,46,80,49,66,65,84,78,78,77,81,80,84,75,96,74,86,83,90,72,102,66,86,76,73,76,79,75,81,58,65,73,50,72,33,51,34,42,32,43,35,38,39,37,26,60,44,100,88,43,68,49,68,60,70,52,73,52,56,71,73,112

Foldseek 3Di:
DVVVVVVVVVVVVVLPPFPKDKDKDKDKDKDKDWDPDQDDDDDPDDDDDPDPPRPPPPTDIDMWMKMKIWMWIGSDPPDIDIDMDMDIPSD